Protein AF-A0A246B7E3-F1 (afdb_monomer_lite)

Organism: NCBI:txid1450526

Foldseek 3Di:
DDPVVVCVVLLVVLVVLCVVCLVVLQVVCVVQVNPPPVVSLVVSVVVSCVVVVPDDPVSNLSNVLVSLVSVCVVVVPPCVVVCVVNCPDPVVVVVVVVVVPDPPD

pLDDT: mean 72.62, std 15.46, range [36.72, 92.56]

Radius of gyration: 14.39 Å; chains: 1; bounding box: 34×30×40 Å

Sequence (105 aa):
MELHEHFDEIHPKVLDFLNDHEEKIIEGYEENDGHPFQHVFNSFLNLFKVRFPLVTNSEVNIFRYFFVEKLQSHFRKELQDSIEVSSQTYFGKLLHSRSLTKPTI

Structure (mmCIF, N/CA/C/O backbone):
data_AF-A0A246B7E3-F1
#
_entry.id   AF-A0A246B7E3-F1
#
loop_
_atom_site.group_PDB
_atom_site.id
_atom_site.type_symbol
_atom_site.label_atom_id
_atom_site.label_alt_id
_atom_site.label_comp_id
_atom_site.label_asym_id
_atom_site.label_entity_id
_atom_site.label_seq_id
_atom_site.pdbx_PDB_ins_code
_atom_site.Cartn_x
_atom_site.Cartn_y
_atom_site.Cartn_z
_atom_site.occupancy
_atom_site.B_iso_or_equiv
_atom_site.auth_seq_id
_atom_site.auth_comp_id
_atom_site.auth_asym_id
_atom_site.auth_atom_id
_atom_site.pdbx_PDB_model_num
ATOM 1 N N . MET A 1 1 ? -9.512 1.829 22.551 1.00 55.78 1 MET A N 1
ATOM 2 C CA . MET A 1 1 ? -8.620 0.955 21.780 1.00 55.78 1 MET A CA 1
ATOM 3 C C . MET A 1 1 ? -7.284 1.654 21.724 1.00 55.78 1 MET A C 1
ATOM 5 O O . MET A 1 1 ? -7.237 2.815 21.319 1.00 55.78 1 MET A O 1
ATOM 9 N N . GLU A 1 2 ? -6.251 1.024 22.261 1.00 64.81 2 GLU A N 1
ATOM 10 C CA . GLU A 1 2 ? -4.911 1.601 22.251 1.00 64.81 2 GLU A CA 1
ATOM 11 C C . GLU A 1 2 ? -4.346 1.563 20.820 1.00 64.81 2 GLU A C 1
ATOM 13 O O . GLU A 1 2 ? -4.693 0.698 20.017 1.00 64.81 2 GLU A O 1
ATOM 18 N N . LEU A 1 3 ? -3.497 2.533 20.461 1.00 60.91 3 LEU A N 1
ATOM 19 C CA . LEU A 1 3 ? -2.996 2.721 19.087 1.00 60.91 3 LEU A CA 1
ATOM 20 C C . LEU A 1 3 ? -2.313 1.458 18.514 1.00 60.91 3 LEU A C 1
ATOM 22 O O . LEU A 1 3 ? -2.304 1.253 17.303 1.00 60.91 3 LEU A O 1
ATOM 26 N N . HIS A 1 4 ? -1.755 0.610 19.383 1.00 64.56 4 HIS A N 1
ATOM 27 C CA . HIS A 1 4 ? -1.127 -0.655 19.008 1.00 64.56 4 HIS A CA 1
ATOM 28 C C . HIS A 1 4 ? -2.139 -1.767 18.700 1.00 64.56 4 HIS A C 1
ATOM 30 O O . HIS A 1 4 ? -1.911 -2.526 17.767 1.00 64.56 4 HIS A O 1
ATOM 36 N N . GLU A 1 5 ? -3.273 -1.827 19.405 1.00 64.94 5 GLU A N 1
ATOM 37 C CA . GLU A 1 5 ? -4.344 -2.793 19.118 1.00 64.94 5 GLU A CA 1
ATOM 38 C C . GLU A 1 5 ? -4.955 -2.509 17.741 1.00 64.94 5 GLU A C 1
ATOM 40 O O . GLU A 1 5 ? -5.182 -3.418 16.947 1.00 64.94 5 GLU A O 1
ATOM 45 N N . HIS A 1 6 ? -5.137 -1.223 17.422 1.00 70.12 6 HIS A N 1
ATOM 46 C CA . HIS A 1 6 ? -5.596 -0.798 16.103 1.00 70.12 6 HIS A CA 1
ATOM 47 C C . HIS A 1 6 ? -4.572 -1.128 15.004 1.00 70.12 6 HIS A C 1
ATOM 49 O O . HIS A 1 6 ? -4.946 -1.535 13.907 1.00 70.12 6 HIS A O 1
ATOM 55 N N . PHE A 1 7 ? -3.270 -1.006 15.289 1.00 70.44 7 PHE A N 1
ATOM 56 C CA . PHE A 1 7 ? -2.225 -1.421 14.351 1.00 70.44 7 PHE A CA 1
ATOM 57 C C . PHE A 1 7 ? -2.256 -2.933 14.095 1.00 70.44 7 PHE A C 1
ATOM 59 O O . PHE A 1 7 ? -2.218 -3.344 12.939 1.00 70.44 7 PHE A O 1
ATOM 66 N N . ASP A 1 8 ? -2.363 -3.749 15.146 1.00 74.25 8 ASP A N 1
ATOM 67 C CA . ASP A 1 8 ? -2.348 -5.211 15.038 1.00 74.25 8 ASP A CA 1
ATOM 68 C C . ASP A 1 8 ? -3.575 -5.761 14.288 1.00 74.25 8 ASP A C 1
ATOM 70 O O . ASP A 1 8 ? -3.468 -6.774 13.598 1.00 74.25 8 ASP A O 1
ATOM 74 N N . GLU A 1 9 ? -4.718 -5.069 14.341 1.00 79.19 9 GLU A N 1
ATOM 75 C CA . GLU A 1 9 ? -5.908 -5.437 13.565 1.00 79.19 9 GLU A CA 1
ATOM 76 C C . GLU A 1 9 ? -5.785 -5.087 12.070 1.00 79.19 9 GLU A C 1
ATOM 78 O O . GLU A 1 9 ? -6.274 -5.814 11.200 1.00 79.19 9 GLU A O 1
ATOM 83 N N . ILE A 1 10 ? -5.157 -3.955 11.750 1.00 79.88 10 ILE A N 1
ATOM 84 C CA . ILE A 1 10 ? -5.137 -3.411 10.386 1.00 79.88 10 ILE A CA 1
ATOM 85 C C . ILE A 1 10 ? -3.937 -3.887 9.583 1.00 79.88 10 ILE A C 1
ATOM 87 O O . ILE A 1 10 ? -4.057 -4.118 8.378 1.00 79.88 10 ILE A O 1
ATOM 91 N N . HIS A 1 11 ? -2.792 -4.054 10.236 1.00 80.31 11 HIS A N 1
ATOM 92 C CA . HIS A 1 11 ? -1.553 -4.481 9.607 1.00 80.31 11 HIS A CA 1
ATOM 93 C C . HIS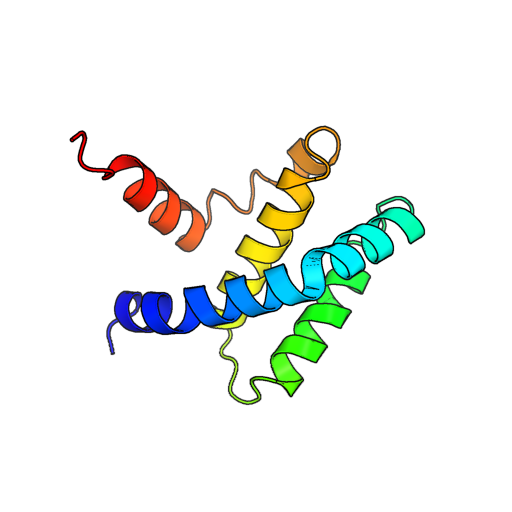 A 1 11 ? -1.722 -5.744 8.736 1.00 80.31 11 HIS A C 1
ATOM 95 O O . HIS A 1 11 ? -1.330 -5.693 7.569 1.00 80.31 11 HIS A O 1
ATOM 101 N N . PRO A 1 12 ? -2.366 -6.834 9.211 1.00 85.62 12 PRO A N 1
ATOM 102 C CA . PRO A 1 12 ? -2.605 -8.012 8.380 1.00 85.62 12 PRO A CA 1
ATOM 103 C C . PRO A 1 12 ? -3.479 -7.707 7.158 1.00 85.62 12 PRO A C 1
ATOM 105 O O . PRO A 1 12 ? -3.134 -8.103 6.054 1.00 85.62 12 PRO A O 1
ATOM 108 N N . LYS A 1 13 ? -4.555 -6.921 7.318 1.00 87.38 13 LYS A N 1
ATOM 109 C CA . LYS A 1 13 ? -5.473 -6.572 6.214 1.00 87.38 13 LYS A CA 1
ATOM 110 C C . LYS A 1 13 ? -4.762 -5.800 5.101 1.00 87.38 13 LYS A C 1
ATOM 112 O O . LYS A 1 13 ? -5.028 -6.024 3.922 1.00 87.38 13 LYS A O 1
ATOM 117 N N . VAL A 1 14 ? -3.878 -4.876 5.480 1.00 86.06 14 VAL A N 1
ATOM 118 C CA . VAL A 1 14 ? -3.047 -4.109 4.543 1.00 86.06 14 VAL A CA 1
ATOM 119 C C . VAL A 1 14 ? -2.058 -5.026 3.832 1.00 86.06 14 VAL A C 1
ATOM 121 O O . VAL A 1 14 ? -1.956 -4.964 2.610 1.00 86.06 14 VAL A O 1
ATOM 124 N N . LEU A 1 15 ? -1.347 -5.879 4.573 1.00 86.88 15 LEU A N 1
ATOM 125 C CA . LEU A 1 15 ? -0.370 -6.798 3.992 1.00 86.88 15 LEU A CA 1
ATOM 126 C C . LEU A 1 15 ? -1.014 -7.799 3.038 1.00 86.88 15 LEU A C 1
ATOM 128 O O . LEU A 1 15 ? -0.528 -7.949 1.922 1.00 86.88 15 LEU A O 1
ATOM 132 N N . ASP A 1 16 ? -2.112 -8.434 3.442 1.00 90.56 16 ASP A N 1
ATOM 133 C CA . ASP A 1 16 ? -2.842 -9.390 2.610 1.00 90.56 16 ASP A CA 1
ATOM 134 C C . ASP A 1 16 ? -3.312 -8.720 1.318 1.00 90.56 16 ASP A C 1
ATOM 136 O O . ASP A 1 16 ? -3.079 -9.238 0.230 1.00 90.56 16 ASP A O 1
ATOM 140 N N . PHE A 1 17 ? -3.874 -7.509 1.413 1.00 92.31 17 PHE A N 1
ATOM 141 C CA . PHE A 1 17 ? -4.268 -6.751 0.229 1.00 92.31 17 PHE A CA 1
ATOM 142 C C . PHE A 1 17 ? -3.084 -6.465 -0.702 1.00 92.31 17 PHE A C 1
ATOM 144 O O . PHE A 1 17 ? -3.219 -6.608 -1.914 1.00 92.31 17 PHE A O 1
ATOM 151 N N . LEU A 1 18 ? -1.940 -6.037 -0.166 1.00 90.19 18 LEU A N 1
ATOM 152 C CA . LEU A 1 18 ? -0.766 -5.724 -0.981 1.00 90.19 18 LEU A CA 1
ATOM 153 C C . LEU A 1 18 ? -0.140 -6.980 -1.596 1.00 90.19 18 LEU A C 1
ATOM 155 O O . LEU A 1 18 ? 0.298 -6.921 -2.739 1.00 90.19 18 LEU A O 1
ATOM 159 N N . ASN A 1 19 ? -0.139 -8.105 -0.879 1.00 89.25 19 ASN A N 1
ATOM 160 C CA . ASN A 1 19 ? 0.318 -9.398 -1.390 1.00 89.25 19 ASN A CA 1
ATOM 161 C C . ASN A 1 19 ? -0.592 -9.905 -2.520 1.00 89.25 19 ASN A C 1
ATOM 163 O O . ASN A 1 19 ? -0.091 -10.315 -3.562 1.00 89.25 19 ASN A O 1
ATOM 167 N N . ASP A 1 20 ? -1.917 -9.797 -2.363 1.00 92.56 20 ASP A N 1
ATOM 168 C CA . ASP A 1 20 ? -2.900 -10.169 -3.395 1.00 92.56 20 ASP A CA 1
ATOM 169 C C . ASP A 1 20 ? -2.710 -9.385 -4.710 1.00 92.56 20 ASP A C 1
ATOM 171 O O . ASP A 1 20 ? -3.158 -9.818 -5.772 1.00 92.56 20 ASP A O 1
ATOM 175 N N . HIS A 1 21 ? -2.089 -8.204 -4.639 1.00 90.00 21 HIS A N 1
ATOM 176 C CA . HIS A 1 21 ? -1.910 -7.288 -5.766 1.00 90.00 21 HIS A CA 1
ATOM 177 C C . HIS A 1 21 ? -0.441 -7.083 -6.154 1.00 90.00 21 HIS A C 1
ATOM 179 O O . HIS A 1 21 ? -0.160 -6.219 -6.981 1.00 90.00 21 HIS A O 1
ATOM 185 N N . GLU A 1 22 ? 0.483 -7.857 -5.583 1.00 87.38 22 GLU A N 1
ATOM 186 C CA . GLU A 1 22 ? 1.928 -7.638 -5.703 1.00 87.38 22 GLU A CA 1
ATOM 187 C C . GLU A 1 22 ? 2.392 -7.592 -7.162 1.00 87.38 22 GLU A C 1
ATOM 189 O O . GLU A 1 22 ? 3.016 -6.616 -7.569 1.00 87.38 22 GLU A O 1
ATOM 194 N N . GLU A 1 23 ? 1.999 -8.578 -7.969 1.00 87.81 23 GLU A N 1
ATOM 195 C CA . GLU A 1 23 ? 2.341 -8.653 -9.395 1.00 87.81 23 GLU A CA 1
ATOM 196 C C . GLU A 1 23 ? 1.896 -7.394 -10.155 1.00 87.81 23 GLU A C 1
ATOM 198 O O . GLU A 1 23 ? 2.705 -6.733 -10.798 1.00 87.81 23 GLU A O 1
ATOM 203 N N . LYS A 1 24 ? 0.644 -6.962 -9.966 1.00 88.19 24 LYS A N 1
ATOM 204 C CA . LYS A 1 24 ? 0.092 -5.767 -10.629 1.00 88.19 24 LYS A CA 1
ATOM 205 C C . LYS A 1 24 ? 0.717 -4.461 -10.145 1.00 88.19 24 LYS A C 1
ATOM 207 O O . LYS A 1 24 ? 0.732 -3.473 -10.877 1.00 88.19 24 LYS A O 1
ATOM 212 N N . ILE A 1 25 ? 1.165 -4.416 -8.890 1.00 86.25 25 ILE A N 1
ATOM 213 C CA . ILE A 1 25 ? 1.876 -3.260 -8.333 1.00 86.25 25 ILE A CA 1
ATOM 214 C C . ILE A 1 25 ? 3.246 -3.121 -9.007 1.00 86.25 25 ILE A C 1
ATOM 216 O O . ILE A 1 25 ? 3.634 -2.003 -9.342 1.00 86.25 25 ILE A O 1
ATOM 220 N N . ILE A 1 26 ? 3.951 -4.238 -9.210 1.00 84.25 26 ILE A N 1
ATOM 221 C CA . ILE A 1 26 ? 5.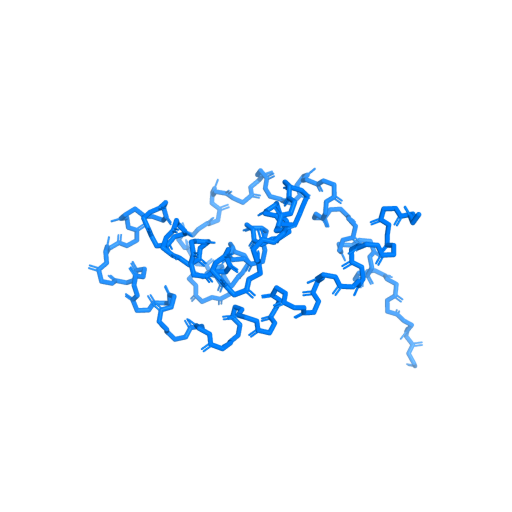257 -4.288 -9.880 1.00 84.25 26 ILE A CA 1
ATOM 222 C C . ILE A 1 26 ? 5.099 -3.929 -11.356 1.00 84.25 26 ILE A C 1
ATOM 224 O O . ILE A 1 26 ? 5.738 -2.980 -11.799 1.00 84.25 26 ILE A O 1
ATOM 228 N N . GLU A 1 27 ? 4.196 -4.603 -12.077 1.00 85.44 27 GLU A N 1
ATOM 229 C CA . GLU A 1 27 ? 3.906 -4.331 -13.493 1.00 85.44 27 GLU A CA 1
ATOM 230 C C . GLU A 1 27 ? 3.559 -2.856 -13.706 1.00 85.44 27 GLU A C 1
ATOM 232 O O . GLU A 1 27 ? 4.183 -2.169 -14.508 1.00 85.44 27 GLU A O 1
ATOM 237 N N . GLY A 1 28 ? 2.627 -2.325 -12.908 1.00 82.38 28 GLY A N 1
ATOM 238 C CA . GLY A 1 28 ? 2.232 -0.925 -13.003 1.00 82.38 28 GLY A CA 1
ATOM 239 C C . GLY A 1 28 ? 3.365 0.055 -12.684 1.00 82.38 28 GLY A C 1
ATOM 240 O O . GLY A 1 28 ? 3.322 1.193 -13.141 1.00 82.38 28 GLY A O 1
ATOM 241 N N . TYR A 1 29 ? 4.377 -0.339 -11.910 1.00 79.06 29 TYR A N 1
ATOM 242 C CA . TYR A 1 29 ? 5.555 0.493 -11.666 1.00 79.06 29 TYR A CA 1
ATOM 243 C C . TYR A 1 29 ? 6.560 0.424 -12.828 1.00 79.06 29 TYR A C 1
ATOM 245 O O . TYR A 1 29 ? 7.074 1.465 -13.240 1.00 79.06 29 TYR A O 1
ATOM 253 N N . GLU A 1 30 ? 6.793 -0.767 -13.389 1.00 80.94 30 GLU A N 1
ATOM 254 C CA . GLU A 1 30 ? 7.695 -0.995 -14.530 1.00 80.94 30 GLU A CA 1
ATOM 255 C C . GLU A 1 30 ? 7.173 -0.374 -15.829 1.00 80.94 30 GLU A C 1
ATOM 257 O O . GLU A 1 30 ? 7.925 0.305 -16.522 1.00 80.94 30 GLU A O 1
ATOM 262 N N . GLU A 1 31 ? 5.879 -0.527 -16.131 1.00 80.69 31 GLU A N 1
ATOM 263 C CA . GLU A 1 31 ? 5.225 0.054 -17.319 1.00 80.69 31 GLU A CA 1
ATOM 264 C C . GLU A 1 31 ? 5.320 1.584 -17.373 1.00 80.69 31 GLU A C 1
ATOM 266 O O . GLU A 1 31 ? 5.130 2.197 -18.423 1.00 80.69 31 GLU A O 1
ATOM 271 N N . ASN A 1 32 ? 5.598 2.202 -16.229 1.00 70.56 32 ASN A N 1
ATOM 272 C CA . ASN A 1 32 ? 5.707 3.639 -16.072 1.00 70.56 32 ASN A CA 1
ATOM 273 C C . ASN A 1 32 ? 7.171 4.110 -15.951 1.00 70.56 32 ASN A C 1
ATOM 275 O O . ASN A 1 32 ? 7.396 5.226 -15.496 1.00 70.56 32 ASN A O 1
ATOM 279 N N . ASP A 1 33 ? 8.176 3.296 -16.307 1.00 65.69 33 ASP A N 1
ATOM 280 C CA . ASP A 1 33 ? 9.609 3.624 -16.147 1.00 65.69 33 ASP A CA 1
ATOM 281 C C . ASP A 1 33 ? 9.950 4.100 -14.711 1.00 65.69 33 ASP A C 1
ATOM 283 O O . ASP A 1 33 ? 10.753 5.010 -14.496 1.00 65.69 33 ASP A O 1
ATOM 287 N N . GLY A 1 34 ? 9.263 3.557 -13.699 1.00 59.81 34 GLY A N 1
ATOM 288 C CA . GLY A 1 34 ? 9.394 3.990 -12.305 1.00 59.81 34 GLY A CA 1
ATOM 289 C C . GLY A 1 34 ? 8.700 5.320 -11.949 1.00 59.81 34 GLY A C 1
ATOM 290 O O . GLY A 1 34 ? 8.809 5.787 -10.805 1.00 59.81 34 GLY A O 1
ATOM 291 N N . HIS A 1 35 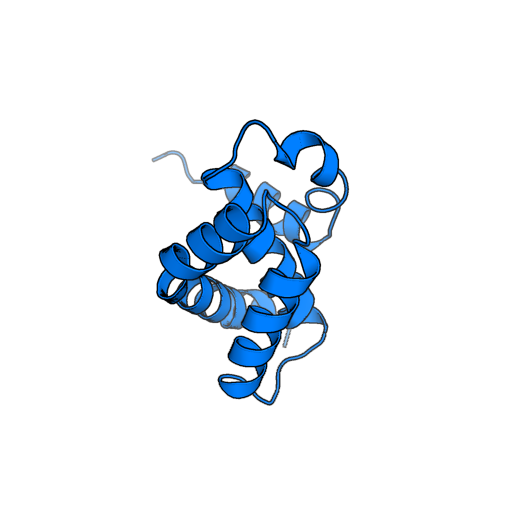? 7.935 5.930 -12.868 1.00 62.12 35 HIS A N 1
ATOM 292 C CA . HIS A 1 35 ? 7.295 7.240 -12.708 1.00 62.12 35 HIS A CA 1
ATOM 293 C C . HIS A 1 35 ? 5.875 7.367 -13.316 1.00 62.12 35 HIS A C 1
ATOM 295 O O . HIS A 1 35 ? 5.716 7.269 -14.523 1.00 62.12 35 HIS A O 1
ATOM 301 N N . PRO A 1 36 ? 4.836 7.761 -12.546 1.00 60.69 36 PRO A N 1
ATOM 302 C CA . PRO A 1 36 ? 4.881 8.257 -11.178 1.00 60.69 36 PRO A CA 1
ATOM 303 C C . PRO A 1 36 ? 4.436 7.175 -10.191 1.00 60.69 36 PRO A C 1
ATOM 305 O O . PRO A 1 36 ? 3.273 6.767 -10.193 1.00 60.69 36 PRO A O 1
ATOM 308 N N . PHE A 1 37 ? 5.313 6.840 -9.238 1.00 71.38 37 PHE A N 1
ATOM 309 C CA . PHE A 1 37 ? 4.979 6.128 -7.993 1.00 71.38 37 PHE A CA 1
ATOM 310 C C . PHE A 1 37 ? 3.618 6.557 -7.409 1.00 71.38 37 PHE A C 1
ATOM 312 O O . PHE A 1 37 ? 2.826 5.734 -6.959 1.00 71.38 37 PHE A O 1
ATOM 319 N N . GLN A 1 38 ? 3.310 7.857 -7.475 1.00 75.94 38 GLN A N 1
ATOM 320 C CA . GLN A 1 38 ? 2.066 8.428 -6.970 1.00 75.94 38 GLN A CA 1
ATOM 321 C C . GLN A 1 38 ? 0.810 7.959 -7.726 1.00 75.94 38 GLN A C 1
ATOM 323 O O . GLN A 1 38 ? -0.242 7.833 -7.103 1.00 75.94 38 GLN A O 1
ATOM 328 N N . HIS A 1 39 ? 0.884 7.685 -9.032 1.00 80.19 39 HIS A N 1
ATOM 329 C CA . HIS A 1 39 ? -0.259 7.198 -9.812 1.00 80.19 39 HIS A CA 1
ATOM 330 C C . HIS A 1 39 ? -0.601 5.747 -9.457 1.00 80.19 39 HIS A C 1
ATOM 332 O O . HIS A 1 39 ? -1.758 5.442 -9.150 1.00 80.19 39 HIS A O 1
ATOM 338 N N . VAL A 1 40 ? 0.416 4.883 -9.410 1.00 82.75 40 VAL A N 1
ATOM 339 C CA . VAL A 1 40 ? 0.278 3.481 -8.991 1.00 82.75 40 VAL A CA 1
ATOM 340 C C . VAL A 1 40 ? -0.224 3.432 -7.545 1.00 82.75 40 VAL A C 1
ATOM 342 O O . VAL A 1 40 ? -1.269 2.845 -7.268 1.00 82.75 40 VAL A O 1
ATOM 345 N N . PHE A 1 41 ? 0.421 4.171 -6.636 1.00 86.56 41 PHE A N 1
ATOM 346 C CA . PHE A 1 41 ? 0.004 4.283 -5.236 1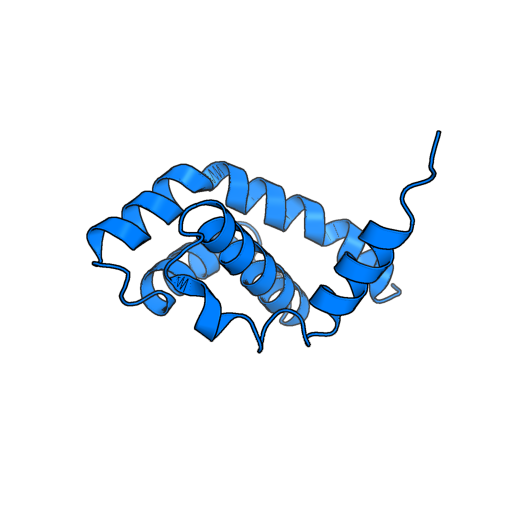.00 86.56 41 PHE A CA 1
ATOM 347 C C . PHE A 1 41 ? -1.456 4.728 -5.084 1.00 86.56 41 PHE A C 1
ATOM 349 O O . PHE A 1 41 ? -2.221 4.089 -4.364 1.00 86.56 41 PHE A O 1
ATOM 356 N N . ASN A 1 42 ? -1.867 5.807 -5.758 1.00 87.12 42 ASN A N 1
ATOM 357 C CA . ASN A 1 42 ? -3.234 6.319 -5.652 1.00 87.12 42 ASN A CA 1
ATOM 358 C C . ASN A 1 42 ? -4.264 5.314 -6.178 1.00 87.12 42 ASN A C 1
ATOM 360 O O . ASN A 1 42 ? -5.347 5.201 -5.604 1.00 87.12 42 ASN A O 1
ATOM 364 N N . SER A 1 43 ? -3.931 4.569 -7.233 1.00 89.12 43 SER A N 1
ATOM 365 C CA . SER A 1 43 ? -4.809 3.541 -7.796 1.00 89.12 43 SER A CA 1
ATOM 366 C C . SER A 1 43 ? -5.062 2.419 -6.789 1.00 89.12 43 SER A C 1
ATOM 368 O O . SER A 1 43 ? -6.216 2.114 -6.481 1.00 89.12 43 SER A O 1
ATOM 370 N N . PHE A 1 44 ? -4.004 1.877 -6.181 1.00 90.50 44 PHE A N 1
ATOM 371 C CA . PHE A 1 44 ? -4.146 0.826 -5.172 1.00 90.50 44 PHE A CA 1
ATOM 372 C C . PHE A 1 44 ? -4.724 1.335 -3.851 1.00 90.50 44 PHE A C 1
ATOM 374 O O . PHE A 1 44 ? -5.515 0.630 -3.229 1.00 90.50 44 PHE A O 1
ATOM 381 N N . LEU A 1 45 ? -4.429 2.573 -3.448 1.00 90.81 45 LEU A N 1
ATOM 382 C CA . LEU A 1 45 ? -5.065 3.190 -2.284 1.00 90.81 45 LEU A CA 1
ATOM 383 C C . LEU A 1 45 ? -6.578 3.356 -2.493 1.00 90.81 45 LEU A C 1
ATOM 385 O O . LEU A 1 45 ? -7.355 3.147 -1.563 1.00 90.81 45 LEU A O 1
ATOM 389 N N . ASN A 1 46 ? -7.014 3.724 -3.699 1.00 91.44 46 ASN A N 1
ATOM 390 C CA . ASN A 1 46 ? -8.435 3.823 -4.020 1.00 91.44 46 ASN A CA 1
ATOM 391 C C . ASN A 1 46 ? -9.109 2.447 -4.013 1.00 91.44 46 ASN A C 1
ATOM 393 O O . ASN A 1 46 ? -10.183 2.310 -3.432 1.00 91.44 46 ASN A O 1
ATOM 397 N N . LEU A 1 47 ? -8.468 1.419 -4.575 1.00 92.56 47 LEU A N 1
ATOM 398 C CA . LEU A 1 47 ? -8.961 0.039 -4.492 1.00 92.56 47 LEU A CA 1
ATOM 399 C C . LEU A 1 47 ? -9.066 -0.443 -3.038 1.00 92.56 47 LEU A C 1
ATOM 401 O O . LEU A 1 47 ? -10.080 -1.023 -2.647 1.00 92.56 47 LEU A O 1
ATOM 405 N N . PHE A 1 48 ? -8.061 -0.137 -2.216 1.00 90.00 48 PHE A N 1
ATOM 406 C CA . PHE A 1 48 ? -8.074 -0.441 -0.789 1.00 90.00 48 PHE A CA 1
ATOM 407 C C . PHE A 1 48 ? -9.243 0.253 -0.081 1.00 90.00 48 PHE A C 1
ATOM 409 O O . PHE A 1 48 ? -9.988 -0.394 0.647 1.00 90.00 48 PHE A O 1
ATOM 416 N N . LYS A 1 49 ? -9.485 1.539 -0.364 1.00 89.75 49 LYS A N 1
ATOM 417 C CA . LYS A 1 49 ? -10.631 2.300 0.167 1.00 89.75 49 LYS A CA 1
ATOM 418 C C . LYS A 1 49 ? -11.987 1.757 -0.281 1.00 89.75 49 LYS A C 1
ATOM 420 O O . LYS A 1 49 ? -12.936 1.818 0.488 1.00 89.75 49 LYS A O 1
ATOM 425 N N . VAL A 1 50 ? -12.101 1.218 -1.496 1.00 90.44 50 VAL A N 1
ATOM 426 C CA . VAL A 1 50 ? -13.338 0.560 -1.954 1.00 90.44 50 VAL A CA 1
ATOM 427 C C . VAL A 1 50 ? -13.592 -0.725 -1.162 1.00 90.44 50 VAL A C 1
ATOM 429 O O . VAL A 1 50 ? -14.726 -0.984 -0.763 1.00 90.44 50 VAL A O 1
ATOM 432 N N . ARG A 1 51 ? -12.543 -1.513 -0.894 1.00 86.88 51 ARG A N 1
ATOM 433 C CA . ARG A 1 51 ? -12.640 -2.750 -0.100 1.00 86.88 51 ARG A CA 1
ATOM 434 C C . ARG A 1 51 ? -12.842 -2.475 1.396 1.00 86.88 51 ARG A C 1
ATOM 436 O O . ARG A 1 51 ? -13.508 -3.254 2.072 1.00 86.88 51 ARG A O 1
ATOM 443 N N . PHE A 1 52 ? -12.308 -1.360 1.892 1.00 86.06 52 PHE A N 1
ATOM 444 C CA . PHE A 1 52 ? -12.357 -0.935 3.291 1.00 86.06 52 PHE A CA 1
ATOM 445 C C . PHE A 1 52 ? -12.840 0.527 3.390 1.00 86.06 52 PHE A C 1
ATOM 447 O O . PHE A 1 52 ? -12.038 1.444 3.572 1.00 86.06 52 PHE A O 1
ATOM 454 N N . PRO A 1 53 ? -14.158 0.777 3.279 1.00 78.50 53 PRO A N 1
ATOM 455 C CA . PRO A 1 53 ? -14.717 2.129 3.147 1.00 78.50 53 PRO A CA 1
ATOM 456 C C . PRO A 1 53 ? -14.566 3.020 4.386 1.00 78.50 53 PRO A C 1
ATOM 458 O O . PRO A 1 53 ? -14.727 4.234 4.285 1.00 78.50 53 PRO A O 1
ATOM 461 N N . LEU A 1 54 ? -14.240 2.446 5.546 1.00 84.69 54 LEU A N 1
ATOM 462 C CA . LEU A 1 54 ? -14.030 3.177 6.800 1.00 84.69 54 LEU A CA 1
ATOM 463 C C . LEU A 1 54 ? -12.546 3.436 7.096 1.00 84.69 54 LEU A C 1
ATOM 465 O O . LEU A 1 54 ? -12.184 3.615 8.257 1.00 84.69 54 LEU A O 1
ATOM 469 N N . VAL A 1 55 ? -11.699 3.454 6.058 1.00 82.81 55 VAL A N 1
ATOM 470 C CA . VAL A 1 55 ? -10.256 3.601 6.246 1.00 82.81 55 VAL A CA 1
ATOM 471 C C . VAL A 1 55 ? -9.912 4.921 6.950 1.00 82.81 55 VAL A C 1
ATOM 473 O O . VAL A 1 55 ? -10.326 6.001 6.515 1.00 82.81 55 VAL A O 1
ATOM 476 N N . THR A 1 56 ? -9.131 4.866 8.022 1.00 84.06 56 THR A N 1
ATOM 477 C CA . THR A 1 56 ? -8.668 6.051 8.752 1.00 84.06 56 THR A CA 1
ATOM 478 C C . THR A 1 56 ? -7.346 6.570 8.188 1.00 84.06 56 THR A C 1
ATOM 480 O O . THR A 1 56 ? -6.598 5.858 7.517 1.00 84.06 56 THR A O 1
ATOM 483 N N . ASN A 1 57 ? -6.994 7.821 8.499 1.00 80.19 57 ASN A N 1
ATOM 484 C CA . ASN A 1 57 ? -5.704 8.390 8.088 1.00 80.19 57 ASN A CA 1
ATOM 485 C C . ASN A 1 57 ? -4.500 7.588 8.618 1.00 80.19 57 ASN A C 1
ATOM 487 O O . ASN A 1 57 ? -3.473 7.509 7.945 1.00 80.19 57 ASN A O 1
ATOM 491 N N . SER A 1 58 ? -4.621 6.975 9.799 1.00 77.44 58 SER A N 1
ATOM 492 C CA . SER A 1 58 ? -3.576 6.110 10.358 1.00 77.44 58 SER A CA 1
ATOM 493 C C . SER A 1 58 ? -3.372 4.864 9.499 1.00 77.44 58 SER A C 1
ATOM 495 O O . SER A 1 58 ? -2.241 4.512 9.182 1.00 77.44 58 SER A O 1
ATOM 497 N N . GLU A 1 59 ? -4.458 4.246 9.047 1.00 82.81 59 GLU A N 1
ATOM 498 C CA . GLU A 1 59 ? -4.432 3.051 8.201 1.00 82.81 59 GLU A CA 1
ATOM 499 C C . GLU A 1 59 ? -3.914 3.362 6.790 1.00 82.81 59 GLU A C 1
ATOM 501 O O . GLU A 1 59 ? -3.166 2.573 6.219 1.00 82.81 59 GLU A O 1
ATOM 506 N N . VAL A 1 60 ? -4.205 4.554 6.254 1.00 85.50 60 VAL A N 1
ATOM 507 C CA . VAL A 1 60 ? -3.596 5.044 5.003 1.00 85.50 60 VAL A CA 1
ATOM 508 C C . VAL A 1 60 ? -2.076 5.188 5.136 1.00 85.50 60 VAL A C 1
ATOM 510 O O . VAL A 1 60 ? -1.342 4.879 4.196 1.00 85.50 60 VAL A O 1
ATOM 513 N N . ASN A 1 61 ? -1.582 5.636 6.292 1.00 80.88 61 ASN A N 1
ATOM 514 C CA . ASN A 1 61 ? -0.141 5.736 6.536 1.00 80.88 61 ASN A CA 1
ATOM 515 C C . ASN A 1 61 ? 0.517 4.353 6.651 1.00 80.88 61 ASN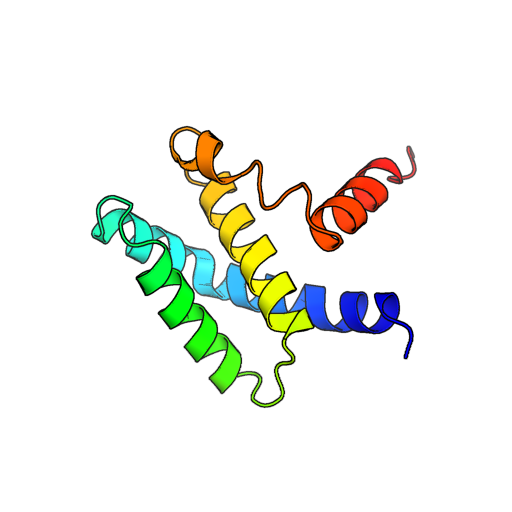 A C 1
ATOM 517 O O . ASN A 1 61 ? 1.606 4.162 6.113 1.00 80.88 61 ASN A O 1
ATOM 521 N N . ILE A 1 62 ? -0.157 3.388 7.285 1.00 82.56 62 ILE A N 1
ATOM 522 C CA . ILE A 1 62 ? 0.280 1.984 7.336 1.00 82.56 62 ILE A CA 1
ATOM 523 C C . ILE A 1 62 ? 0.329 1.398 5.917 1.00 82.56 62 ILE A C 1
ATOM 525 O O . ILE A 1 62 ? 1.342 0.830 5.519 1.00 82.56 62 ILE A O 1
ATOM 529 N N . PHE A 1 63 ? -0.722 1.612 5.121 1.00 87.38 63 PHE A N 1
ATOM 530 C CA . PHE A 1 63 ? -0.774 1.206 3.716 1.00 87.38 63 PHE A CA 1
ATOM 531 C C . PHE A 1 63 ? 0.399 1.770 2.912 1.00 87.38 63 PHE A C 1
ATOM 533 O O . PHE A 1 63 ? 1.091 1.029 2.222 1.00 87.38 63 PHE A O 1
ATOM 540 N N . ARG A 1 64 ? 0.670 3.075 3.040 1.00 86.00 64 ARG A N 1
ATOM 541 C CA . ARG A 1 64 ? 1.799 3.724 2.363 1.00 86.00 64 ARG A CA 1
ATOM 542 C C . ARG A 1 64 ? 3.140 3.114 2.746 1.00 86.00 64 ARG A C 1
ATOM 544 O O . ARG A 1 64 ? 3.956 2.899 1.856 1.00 86.00 64 ARG A O 1
ATOM 551 N N . TYR A 1 65 ? 3.354 2.839 4.029 1.00 81.75 65 TYR A N 1
ATOM 552 C CA . TYR A 1 65 ? 4.590 2.226 4.501 1.00 81.75 65 TYR A CA 1
ATOM 553 C C . TYR A 1 65 ? 4.837 0.874 3.811 1.00 81.75 65 TYR A C 1
ATOM 555 O O . TYR A 1 65 ? 5.868 0.692 3.166 1.00 81.75 65 TYR A O 1
ATOM 563 N N . PHE A 1 66 ? 3.863 -0.039 3.866 1.00 84.12 66 PHE A N 1
ATOM 564 C CA . PHE A 1 66 ? 4.021 -1.381 3.293 1.00 84.12 66 PHE A CA 1
ATOM 565 C C . PHE A 1 66 ? 4.030 -1.407 1.768 1.00 84.12 66 PHE A C 1
ATOM 567 O O . PHE A 1 66 ? 4.723 -2.228 1.175 1.00 84.12 66 PHE A O 1
ATOM 574 N N . PHE A 1 67 ? 3.303 -0.495 1.124 1.00 86.81 67 PHE A N 1
ATOM 575 C CA . PHE A 1 67 ? 3.346 -0.344 -0.327 1.00 86.81 67 PHE A CA 1
ATOM 576 C C . PHE A 1 67 ? 4.762 0.016 -0.803 1.00 86.81 67 PHE A C 1
ATOM 578 O O . PHE A 1 67 ? 5.275 -0.565 -1.757 1.00 86.81 67 PHE A O 1
ATOM 585 N N . VAL A 1 68 ? 5.417 0.947 -0.102 1.00 81.25 68 VAL A N 1
ATOM 586 C CA . VAL A 1 68 ? 6.804 1.335 -0.384 1.00 81.25 68 VAL A CA 1
ATOM 587 C C . VAL A 1 68 ? 7.766 0.180 -0.103 1.00 81.25 68 VAL A C 1
ATOM 589 O O . VAL A 1 68 ? 8.603 -0.114 -0.951 1.00 81.25 68 VAL A O 1
ATOM 592 N N . GLU A 1 69 ? 7.633 -0.508 1.035 1.00 78.62 69 GLU A N 1
ATOM 593 C CA . GLU A 1 69 ? 8.456 -1.688 1.362 1.00 78.62 69 GLU A CA 1
ATOM 594 C C . GLU A 1 69 ? 8.363 -2.783 0.289 1.00 78.62 69 GLU A C 1
ATOM 596 O O . GLU A 1 69 ? 9.373 -3.385 -0.080 1.00 78.62 69 GLU A O 1
ATOM 601 N N . LYS A 1 70 ? 7.165 -3.024 -0.259 1.00 81.31 70 LYS A N 1
ATOM 602 C CA . LYS A 1 70 ? 6.960 -4.005 -1.333 1.00 81.31 70 LYS A CA 1
ATOM 603 C C . LYS A 1 70 ? 7.729 -3.650 -2.599 1.00 81.31 70 LYS A C 1
ATOM 605 O O . LYS A 1 70 ? 8.471 -4.485 -3.113 1.00 81.31 70 LYS A O 1
ATOM 610 N N . LEU A 1 71 ? 7.628 -2.403 -3.055 1.00 78.88 71 LEU A N 1
ATOM 611 C CA . LEU A 1 71 ? 8.407 -1.935 -4.203 1.00 78.88 71 LEU A CA 1
ATOM 612 C C . LEU A 1 71 ? 9.915 -1.991 -3.919 1.00 78.88 71 LEU A C 1
ATOM 614 O O . LEU A 1 71 ? 10.684 -2.430 -4.767 1.00 78.88 71 LEU A O 1
ATOM 618 N N . GLN A 1 72 ? 10.359 -1.635 -2.712 1.00 72.44 72 GLN A N 1
ATOM 619 C CA . GLN A 1 72 ? 11.774 -1.728 -2.331 1.00 72.44 72 GLN A CA 1
ATOM 620 C C . GLN A 1 72 ? 12.317 -3.160 -2.365 1.00 72.44 72 GLN A C 1
ATOM 622 O O . GLN A 1 72 ? 13.463 -3.365 -2.768 1.00 72.44 72 GLN A O 1
ATOM 627 N N . SER A 1 73 ? 11.520 -4.146 -1.940 1.00 73.94 73 SER A N 1
ATOM 628 C CA . SER A 1 73 ? 11.896 -5.562 -1.998 1.00 73.94 73 SER A CA 1
ATOM 629 C C . SER A 1 73 ? 12.184 -6.009 -3.436 1.00 73.94 73 SER A C 1
ATOM 631 O O . SER A 1 73 ? 13.125 -6.774 -3.654 1.00 73.94 73 SER A O 1
ATOM 633 N N . HIS A 1 74 ? 11.437 -5.482 -4.411 1.00 73.81 74 HIS A N 1
ATOM 634 C CA . HIS A 1 74 ? 11.595 -5.808 -5.829 1.00 73.81 74 HIS A CA 1
ATOM 635 C C . HIS A 1 74 ? 12.660 -4.971 -6.552 1.00 73.81 74 HIS A C 1
ATOM 637 O O . HIS A 1 74 ? 13.467 -5.526 -7.293 1.00 73.81 74 HIS A O 1
ATOM 643 N N . PHE A 1 75 ? 12.747 -3.667 -6.281 1.00 69.62 75 PHE A N 1
ATOM 644 C CA . PHE A 1 75 ? 13.575 -2.716 -7.039 1.00 69.62 75 PHE A CA 1
ATOM 645 C C . PHE A 1 75 ? 14.820 -2.223 -6.283 1.00 69.62 75 PHE A C 1
ATOM 647 O O . PHE A 1 75 ? 15.281 -1.112 -6.531 1.00 69.62 75 PHE A O 1
ATOM 654 N N . ARG A 1 76 ? 15.376 -3.024 -5.355 1.00 58.84 76 ARG A N 1
ATOM 655 C CA . ARG A 1 76 ? 16.438 -2.709 -4.355 1.00 58.84 76 ARG A CA 1
ATOM 656 C C . ARG A 1 76 ? 17.571 -1.720 -4.716 1.00 58.84 76 ARG A C 1
ATOM 658 O O . ARG A 1 76 ? 18.246 -1.277 -3.793 1.00 58.84 76 ARG A O 1
ATOM 665 N N . LYS A 1 77 ? 17.838 -1.397 -5.986 1.00 52.38 77 LYS A N 1
ATOM 666 C CA . LYS A 1 77 ? 18.870 -0.434 -6.414 1.00 52.38 77 LYS A CA 1
ATOM 667 C C . LYS A 1 77 ? 18.359 0.966 -6.789 1.00 52.38 77 LYS A C 1
ATOM 669 O O . LYS A 1 77 ? 19.175 1.877 -6.789 1.00 52.38 77 LYS A O 1
ATOM 674 N N . GLU A 1 78 ? 17.071 1.167 -7.072 1.00 52.56 78 GLU A N 1
ATOM 675 C CA . GLU A 1 78 ? 16.577 2.456 -7.606 1.00 52.56 78 GLU A CA 1
ATOM 676 C C . GLU A 1 78 ? 15.866 3.335 -6.570 1.00 52.56 78 GLU A C 1
ATOM 678 O O . GLU A 1 78 ? 15.869 4.557 -6.673 1.00 52.56 78 GLU A O 1
ATOM 683 N N . LEU A 1 79 ? 15.305 2.740 -5.516 1.00 52.59 79 LEU A N 1
ATOM 684 C CA . LEU A 1 79 ? 14.461 3.458 -4.552 1.00 52.59 79 LEU A CA 1
ATOM 685 C C . LEU A 1 79 ? 15.188 3.933 -3.289 1.00 52.59 79 LEU A C 1
ATOM 687 O O . LEU A 1 79 ? 14.535 4.501 -2.417 1.00 52.59 79 LEU A O 1
ATOM 691 N N . GLN A 1 80 ? 16.504 3.719 -3.177 1.00 48.44 80 GLN A N 1
ATOM 692 C CA . GLN A 1 80 ? 17.269 3.882 -1.932 1.00 48.44 80 GLN A CA 1
ATOM 693 C C . GLN A 1 80 ? 17.266 5.325 -1.384 1.00 48.44 80 GLN A C 1
ATOM 695 O O . GLN A 1 80 ? 17.249 5.509 -0.167 1.00 48.44 80 GLN A O 1
ATOM 700 N N . ASP A 1 81 ? 17.132 6.330 -2.255 1.00 48.97 81 ASP A N 1
ATOM 701 C CA . ASP A 1 81 ? 17.118 7.750 -1.870 1.00 48.97 81 ASP A CA 1
ATOM 702 C C . ASP A 1 81 ? 15.736 8.266 -1.416 1.00 48.97 81 ASP A C 1
ATOM 704 O O . ASP A 1 81 ? 15.641 9.296 -0.755 1.00 48.97 81 ASP A O 1
ATOM 708 N N . SER A 1 82 ? 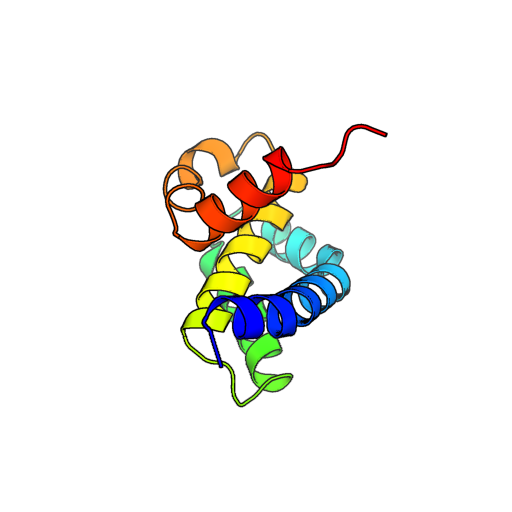14.641 7.542 -1.689 1.00 49.06 82 SER A N 1
ATOM 709 C CA . SER A 1 82 ? 13.292 7.936 -1.229 1.00 49.06 82 SER A CA 1
ATOM 710 C C . SER A 1 82 ? 12.946 7.420 0.181 1.00 49.06 82 SER A C 1
ATOM 712 O O . SER A 1 82 ? 11.871 7.709 0.710 1.00 49.06 82 SER A O 1
ATOM 714 N N . ILE A 1 83 ? 13.839 6.636 0.802 1.00 48.59 83 ILE A N 1
ATOM 715 C CA . ILE A 1 83 ? 13.546 5.802 1.986 1.00 48.59 83 ILE A CA 1
ATOM 716 C C . ILE A 1 83 ? 13.795 6.515 3.313 1.00 48.59 83 ILE A C 1
ATOM 718 O O . ILE A 1 83 ? 13.164 6.163 4.312 1.00 48.59 83 ILE A O 1
ATOM 722 N N . GLU A 1 84 ? 14.652 7.535 3.353 1.00 51.53 84 GLU A N 1
ATOM 723 C CA . GLU A 1 84 ? 15.023 8.192 4.616 1.00 51.53 84 GLU A CA 1
ATOM 724 C C . GLU A 1 84 ? 13.811 8.817 5.340 1.00 51.53 84 GLU A C 1
ATOM 726 O O . GLU A 1 84 ? 13.809 8.987 6.558 1.00 51.53 84 GLU A O 1
ATOM 731 N N . VAL A 1 85 ? 12.715 9.048 4.612 1.00 49.72 85 VAL A N 1
ATOM 732 C CA . VAL A 1 85 ? 11.452 9.560 5.151 1.00 49.72 85 VAL A CA 1
ATOM 733 C C . VAL A 1 85 ? 10.579 8.461 5.784 1.00 49.72 85 VAL A C 1
ATOM 735 O O . VAL A 1 85 ? 9.860 8.743 6.741 1.00 49.72 85 VAL A O 1
ATOM 738 N N . SER A 1 86 ? 10.630 7.207 5.306 1.00 52.12 86 SER A N 1
ATOM 739 C CA . SER A 1 86 ? 9.708 6.133 5.735 1.00 52.12 86 SER A CA 1
ATOM 740 C C . SER A 1 86 ? 10.154 5.446 7.032 1.00 52.12 86 SER A C 1
ATOM 742 O O . SER A 1 86 ? 9.350 5.261 7.951 1.00 52.12 86 SER A O 1
ATOM 744 N N . SER A 1 87 ? 11.448 5.139 7.167 1.00 52.19 87 SER A N 1
ATOM 745 C CA . SER A 1 87 ? 12.022 4.488 8.360 1.00 52.19 87 SER A CA 1
ATOM 746 C C . SER A 1 87 ? 12.029 5.395 9.599 1.00 52.19 87 SER A C 1
ATOM 748 O O . SER A 1 87 ? 12.017 4.914 10.733 1.00 52.19 87 SER A O 1
ATOM 750 N N . GLN A 1 88 ? 11.980 6.718 9.404 1.00 53.56 88 GLN A N 1
ATOM 751 C CA . GLN A 1 88 ? 11.855 7.695 10.489 1.00 53.56 88 GLN A CA 1
ATOM 752 C C . GLN A 1 88 ? 10.420 7.856 11.013 1.00 53.56 88 GLN A C 1
ATOM 754 O O . GLN A 1 88 ? 10.230 8.438 12.090 1.00 53.56 88 GLN A O 1
ATOM 759 N N . THR A 1 89 ? 9.412 7.331 10.306 1.00 59.84 89 THR A N 1
ATOM 760 C CA . THR A 1 89 ? 8.020 7.383 10.769 1.00 59.84 89 THR A CA 1
ATOM 761 C C . THR A 1 89 ? 7.814 6.547 12.032 1.00 59.84 89 THR A C 1
ATOM 763 O O . THR A 1 89 ? 8.533 5.583 12.300 1.00 59.84 89 THR A O 1
ATOM 766 N N . TYR A 1 90 ? 6.800 6.907 12.825 1.00 59.34 90 TYR A N 1
ATOM 767 C CA . TYR A 1 90 ? 6.432 6.166 14.036 1.00 59.34 90 TYR A CA 1
ATOM 768 C C . TYR A 1 90 ? 6.228 4.666 13.759 1.00 59.34 90 TYR A C 1
ATOM 770 O O . TYR A 1 90 ? 6.720 3.838 14.520 1.00 59.34 90 TYR A O 1
ATOM 778 N N . PHE A 1 91 ? 5.583 4.314 12.641 1.00 58.19 91 PHE A N 1
ATOM 779 C CA . PHE A 1 91 ? 5.356 2.920 12.250 1.00 58.19 91 PHE A CA 1
ATOM 780 C C . PHE A 1 91 ? 6.635 2.208 11.809 1.00 58.19 91 PHE A C 1
ATOM 782 O O . PHE A 1 91 ? 6.847 1.072 12.224 1.00 58.19 91 PHE A O 1
ATOM 789 N N . GLY A 1 92 ? 7.529 2.884 11.077 1.00 62.50 92 GLY A N 1
ATOM 790 C CA . GLY A 1 92 ? 8.861 2.349 10.779 1.00 62.50 92 GLY A CA 1
ATOM 791 C C . GLY A 1 92 ? 9.631 2.009 12.060 1.00 62.50 92 GLY A C 1
ATOM 792 O O . GLY A 1 92 ? 10.125 0.895 12.222 1.00 62.50 92 GLY A O 1
ATOM 793 N N . LYS A 1 93 ? 9.633 2.914 13.047 1.00 66.69 93 LYS A N 1
ATOM 794 C CA . LYS A 1 93 ? 10.249 2.664 14.364 1.00 66.69 93 LYS A CA 1
ATOM 795 C C . LYS A 1 93 ? 9.564 1.535 15.143 1.00 66.69 93 LYS A C 1
ATOM 797 O O . LYS A 1 93 ? 10.252 0.766 15.812 1.00 66.69 93 LYS A O 1
ATOM 802 N N . LEU A 1 94 ? 8.236 1.421 15.065 1.00 64.81 94 LEU A N 1
ATOM 803 C CA . LEU A 1 94 ? 7.451 0.372 15.729 1.00 64.81 94 LEU A CA 1
ATOM 804 C C . LEU A 1 94 ? 7.708 -1.022 15.127 1.00 64.81 94 LEU A C 1
ATOM 806 O O . LEU A 1 94 ? 7.752 -2.014 15.848 1.00 64.81 94 LEU A O 1
ATOM 810 N N . LEU A 1 95 ? 7.914 -1.106 13.813 1.00 62.38 95 LEU A N 1
ATOM 811 C CA . LEU A 1 95 ? 8.236 -2.353 13.118 1.00 62.38 95 LEU A CA 1
ATOM 812 C C . LEU A 1 95 ? 9.698 -2.760 13.322 1.00 62.38 95 LEU A C 1
ATOM 814 O O . LEU A 1 95 ? 9.979 -3.923 13.613 1.00 62.38 95 LEU A O 1
ATOM 818 N N . HIS A 1 96 ? 10.631 -1.806 13.268 1.00 60.47 96 HIS A N 1
ATOM 819 C CA . HIS A 1 96 ? 12.042 -2.068 13.559 1.00 60.47 96 HIS A CA 1
ATOM 820 C C . HIS A 1 96 ? 12.279 -2.493 15.014 1.00 60.47 96 HIS A C 1
ATOM 822 O O . HIS A 1 96 ? 13.082 -3.394 15.259 1.00 60.47 96 HIS A O 1
ATOM 828 N N . SER A 1 97 ? 11.562 -1.911 15.982 1.00 58.62 97 SER A N 1
ATOM 829 C CA . SER A 1 97 ? 11.657 -2.343 17.382 1.00 58.62 97 SER A CA 1
ATOM 830 C C . SER A 1 97 ? 11.110 -3.760 17.591 1.00 58.62 97 SER A C 1
ATOM 832 O O . SER A 1 97 ? 11.701 -4.522 18.352 1.00 58.62 97 SER A O 1
ATOM 834 N N . ARG A 1 98 ? 10.062 -4.157 16.853 1.00 54.28 98 ARG A N 1
ATOM 835 C CA . ARG A 1 98 ? 9.535 -5.536 16.835 1.00 54.28 98 ARG A CA 1
ATOM 836 C C . ARG A 1 98 ? 10.448 -6.533 16.103 1.00 54.28 98 ARG A C 1
ATOM 838 O O . ARG A 1 98 ? 10.485 -7.705 16.461 1.00 54.28 98 ARG A O 1
ATOM 845 N N . SER A 1 99 ? 11.231 -6.095 15.114 1.00 49.94 99 SER A N 1
ATOM 846 C CA . SER A 1 99 ? 12.248 -6.939 14.462 1.00 49.94 99 SER A CA 1
ATOM 847 C C . SER A 1 99 ? 13.414 -7.293 15.394 1.00 49.94 99 SER A C 1
ATOM 849 O O . SER A 1 99 ? 14.030 -8.344 15.220 1.00 49.94 99 SER A O 1
ATOM 851 N N . LEU A 1 100 ? 13.733 -6.429 16.362 1.00 46.25 100 LEU A N 1
ATOM 852 C CA . LEU A 1 100 ? 14.801 -6.644 17.347 1.00 46.25 100 LEU A CA 1
ATOM 853 C C . LEU A 1 100 ? 14.363 -7.519 18.532 1.00 46.25 100 LEU A C 1
ATOM 855 O O . LEU A 1 100 ? 15.203 -7.913 19.335 1.00 46.25 100 LEU A O 1
ATOM 859 N N . THR A 1 101 ? 13.075 -7.852 18.635 1.00 43.09 101 THR A N 1
ATOM 860 C CA . THR A 1 101 ? 12.521 -8.703 19.698 1.00 43.09 101 THR A CA 1
ATOM 861 C C . THR A 1 101 ? 12.160 -10.112 19.230 1.00 43.09 101 THR A C 1
ATOM 863 O O . THR A 1 101 ? 11.394 -10.797 19.910 1.00 43.09 101 THR A O 1
ATOM 866 N N . LYS A 1 102 ? 12.731 -10.607 18.118 1.00 39.25 102 LYS A N 1
ATOM 867 C CA . LYS A 1 102 ? 12.699 -12.055 17.855 1.00 39.25 102 LYS A CA 1
ATOM 868 C C . LYS A 1 102 ? 13.334 -12.775 19.055 1.00 39.25 102 LYS A C 1
ATOM 870 O O . LYS A 1 102 ? 14.501 -12.505 19.343 1.00 39.25 102 LYS A O 1
ATOM 875 N N . PRO A 1 103 ? 12.624 -13.687 19.744 1.00 39.75 103 PRO A N 1
ATOM 876 C CA . PRO A 1 103 ? 13.274 -14.560 20.697 1.00 39.75 103 PRO A CA 1
ATOM 877 C C . PRO A 1 103 ? 14.214 -15.450 19.891 1.00 39.75 103 PRO A C 1
ATOM 879 O O . PRO A 1 103 ? 13.780 -16.167 18.987 1.00 39.75 103 PRO A O 1
ATOM 882 N N . THR A 1 104 ? 15.504 -15.365 20.189 1.00 36.72 104 THR A N 1
ATOM 883 C CA . THR A 1 104 ? 16.456 -16.412 19.839 1.00 36.72 104 THR A CA 1
ATOM 884 C C . THR A 1 104 ? 15.943 -17.695 20.492 1.00 36.72 104 THR A C 1
ATOM 886 O O . THR A 1 104 ? 15.896 -17.769 21.720 1.00 36.72 104 THR A O 1
ATOM 889 N N . ILE A 1 105 ? 15.466 -18.639 19.676 1.00 38.34 105 ILE A N 1
ATOM 890 C CA . ILE A 1 105 ? 15.210 -20.021 20.104 1.00 38.34 105 ILE A CA 1
ATOM 891 C C . ILE A 1 105 ? 16.563 -20.708 20.274 1.00 38.34 105 ILE A C 1
ATOM 893 O O . ILE A 1 105 ? 17.421 -20.503 19.382 1.00 38.34 105 ILE A O 1
#

Secondary structure (DSSP, 8-state):
--HHHHHHHHHHHHHHHHHHTHHHHHHHHHTTTTTTHHHHHHHHHHHHHHHSTT--HHHHHHHHHHHHHHHHHH-TTTSGGG-TTTTTSHHHHHHHHHHTT----